Protein AF-A0A117MPD9-F1 (afdb_monomer_lite)

Structure (mmCIF, N/CA/C/O backbone):
data_AF-A0A117MPD9-F1
#
_entry.id   AF-A0A117MPD9-F1
#
loop_
_atom_site.group_PDB
_atom_site.id
_atom_site.type_symbol
_atom_site.label_atom_id
_atom_site.label_alt_id
_atom_site.label_comp_id
_atom_site.label_asym_id
_atom_site.label_entity_id
_atom_site.label_seq_id
_atom_site.pdbx_PDB_ins_code
_atom_site.Cartn_x
_atom_site.Cartn_y
_atom_site.Cartn_z
_atom_site.occupancy
_atom_site.B_iso_or_equiv
_atom_site.auth_seq_id
_atom_site.auth_comp_id
_atom_site.auth_asym_id
_atom_site.auth_atom_id
_atom_site.pdbx_PDB_model_num
ATOM 1 N N . PHE A 1 1 ? 19.779 5.080 -11.350 1.00 65.38 1 PHE A N 1
ATOM 2 C CA . PHE A 1 1 ? 18.858 4.698 -10.259 1.00 65.38 1 PHE A CA 1
ATOM 3 C C . PHE A 1 1 ? 18.503 3.228 -10.421 1.00 65.38 1 PHE A C 1
ATOM 5 O O . PHE A 1 1 ? 18.145 2.846 -11.524 1.00 65.38 1 PHE A O 1
ATOM 12 N N . CYS A 1 2 ? 18.637 2.403 -9.380 1.00 77.25 2 CYS A N 1
ATOM 13 C CA . CYS A 1 2 ? 18.185 1.008 -9.408 1.00 77.25 2 CYS A CA 1
ATOM 14 C C . CYS A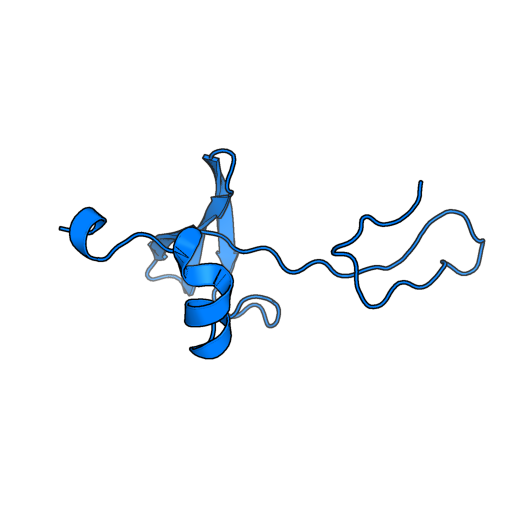 1 2 ? 16.944 0.841 -8.510 1.00 77.25 2 CYS A C 1
ATOM 16 O O . CYS A 1 2 ? 16.871 1.484 -7.455 1.00 77.25 2 CYS A O 1
ATOM 18 N N . PRO A 1 3 ? 15.954 0.020 -8.899 1.00 89.00 3 PRO A N 1
ATOM 19 C CA . PRO A 1 3 ? 14.817 -0.280 -8.037 1.00 89.00 3 PRO A CA 1
ATOM 20 C C . PRO A 1 3 ? 15.272 -0.888 -6.706 1.00 89.00 3 PRO A C 1
ATOM 22 O O . PRO A 1 3 ? 16.176 -1.719 -6.654 1.00 89.00 3 PRO A O 1
ATOM 25 N N . GLY A 1 4 ? 14.651 -0.455 -5.608 1.00 87.44 4 GLY A N 1
ATOM 26 C CA . GLY A 1 4 ? 15.024 -0.925 -4.274 1.00 87.44 4 GLY A CA 1
ATOM 27 C C . GLY A 1 4 ? 14.637 -2.393 -4.020 1.00 87.44 4 GLY A C 1
ATOM 28 O O . GLY A 1 4 ? 13.800 -2.935 -4.737 1.00 87.44 4 GLY A O 1
ATOM 29 N N . PRO A 1 5 ? 15.118 -3.023 -2.930 1.00 89.38 5 PRO A N 1
ATOM 30 C CA . PRO A 1 5 ? 14.955 -4.466 -2.664 1.00 89.38 5 PRO A CA 1
ATOM 31 C C . PRO A 1 5 ? 13.516 -5.009 -2.581 1.00 89.38 5 PRO A C 1
ATOM 33 O O . PRO A 1 5 ? 13.312 -6.214 -2.507 1.00 89.38 5 PRO A O 1
ATOM 36 N N . ARG A 1 6 ? 12.504 -4.134 -2.523 1.00 89.44 6 ARG A N 1
ATOM 37 C CA . ARG A 1 6 ? 11.078 -4.514 -2.496 1.00 89.44 6 ARG A CA 1
ATOM 38 C C . ARG A 1 6 ? 10.403 -4.428 -3.865 1.00 89.44 6 ARG A C 1
ATOM 40 O O . ARG A 1 6 ? 9.226 -4.768 -3.961 1.00 89.44 6 ARG A O 1
ATOM 47 N N . ALA A 1 7 ? 11.108 -3.914 -4.869 1.00 93.38 7 ALA A N 1
ATOM 48 C CA . ALA A 1 7 ? 10.626 -3.838 -6.232 1.00 93.38 7 ALA A CA 1
ATOM 49 C C . ALA A 1 7 ? 10.485 -5.247 -6.812 1.00 93.38 7 ALA A C 1
ATOM 51 O O . ALA A 1 7 ? 11.349 -6.104 -6.632 1.00 93.38 7 ALA A O 1
ATOM 52 N N . ARG A 1 8 ? 9.371 -5.480 -7.494 1.00 91.56 8 ARG A N 1
ATOM 53 C CA . ARG A 1 8 ? 9.069 -6.709 -8.230 1.00 91.56 8 ARG A CA 1
ATOM 54 C C . ARG A 1 8 ? 8.718 -6.353 -9.658 1.00 91.56 8 ARG A C 1
ATOM 56 O O . ARG A 1 8 ? 8.419 -5.192 -9.927 1.00 91.56 8 ARG A O 1
ATOM 63 N N . GLN A 1 9 ? 8.712 -7.361 -10.534 1.00 92.00 9 GLN A N 1
ATOM 64 C CA . GLN A 1 9 ? 8.379 -7.173 -11.949 1.00 92.00 9 GLN A CA 1
ATOM 65 C C . GLN A 1 9 ? 9.220 -6.039 -12.549 1.00 92.00 9 GLN A C 1
ATOM 67 O O . GLN A 1 9 ? 8.691 -5.071 -13.081 1.00 92.00 9 GLN A O 1
ATOM 72 N N . VAL A 1 10 ? 10.535 -6.119 -12.330 1.00 92.25 10 VAL A N 1
ATOM 73 C CA . VAL A 1 10 ? 11.475 -5.080 -12.739 1.00 92.25 10 VAL A CA 1
ATOM 74 C C . VAL A 1 10 ? 11.837 -5.301 -14.200 1.00 92.25 10 VAL A C 1
ATOM 76 O O . VAL A 1 10 ? 12.464 -6.309 -14.521 1.00 92.25 10 VAL A O 1
ATOM 79 N N . PHE A 1 11 ? 11.478 -4.351 -15.057 1.00 91.12 11 PHE A N 1
ATOM 80 C CA . PHE A 1 11 ? 11.806 -4.381 -16.481 1.00 91.12 11 PHE A CA 1
ATOM 81 C C . PHE A 1 11 ? 12.405 -3.039 -16.905 1.00 91.12 11 PHE A C 1
ATOM 83 O O . PHE A 1 11 ? 11.888 -2.001 -16.481 1.00 91.12 11 PHE A O 1
ATOM 90 N N . PRO A 1 12 ? 13.481 -3.030 -17.708 1.00 90.38 12 PRO A N 1
ATOM 91 C CA . PRO A 1 12 ? 13.962 -1.794 -18.307 1.00 90.38 12 PRO A CA 1
ATOM 92 C C . PRO A 1 12 ? 12.928 -1.270 -19.312 1.00 90.38 12 PRO A C 1
ATOM 94 O O . PRO A 1 12 ? 12.270 -2.054 -19.998 1.00 90.38 12 PRO A O 1
ATOM 97 N N . LEU A 1 13 ? 12.792 0.050 -19.409 1.00 86.69 13 LEU A N 1
ATOM 98 C CA . LEU A 1 13 ? 12.095 0.684 -20.531 1.00 86.69 13 LEU A CA 1
ATOM 99 C C . LEU A 1 13 ? 12.899 0.524 -21.828 1.00 86.69 13 LEU A C 1
ATOM 101 O O . LEU A 1 13 ? 14.114 0.338 -21.784 1.00 86.69 13 LEU A O 1
ATOM 105 N N . GLU A 1 14 ? 12.228 0.631 -22.979 1.00 85.00 14 GLU A N 1
ATOM 106 C CA . GLU A 1 14 ? 12.800 0.355 -24.312 1.00 85.00 14 GLU A CA 1
ATOM 107 C C . GLU A 1 14 ? 14.117 1.097 -24.597 1.00 85.00 14 GLU A C 1
ATOM 109 O O . GLU A 1 14 ? 15.008 0.545 -25.234 1.00 85.00 14 GLU A O 1
ATOM 114 N N . HIS A 1 15 ? 14.275 2.314 -24.069 1.00 86.12 15 HIS A N 1
ATOM 115 C CA . HIS A 1 15 ? 15.462 3.154 -24.266 1.00 86.12 15 HIS A CA 1
ATOM 116 C C . HIS A 1 15 ? 16.452 3.117 -23.082 1.00 86.12 15 HIS A C 1
ATOM 118 O O . HIS A 1 15 ? 17.452 3.827 -23.086 1.00 86.12 15 HIS A O 1
ATOM 124 N N . GLY A 1 16 ? 16.200 2.285 -22.063 1.00 78.81 16 GLY A N 1
ATOM 125 C CA . GLY A 1 16 ? 17.120 2.042 -20.943 1.00 78.81 16 GLY A CA 1
ATOM 126 C C . GLY A 1 16 ? 17.233 3.166 -19.905 1.00 78.81 16 GLY A C 1
ATOM 127 O O . GLY A 1 16 ? 18.073 3.080 -19.010 1.00 78.81 16 GLY A O 1
ATOM 128 N N . GLU A 1 17 ? 16.404 4.206 -19.998 1.00 84.19 17 GLU A N 1
ATOM 129 C CA . GLU A 1 17 ? 16.481 5.382 -19.118 1.00 84.19 17 GLU A CA 1
ATOM 130 C C . GLU A 1 17 ? 15.850 5.138 -17.738 1.00 84.19 17 GLU A C 1
ATOM 132 O O . GLU A 1 17 ? 16.360 5.616 -16.722 1.00 84.19 17 GLU A O 1
ATOM 137 N N . GLU A 1 18 ? 14.780 4.337 -17.675 1.00 86.06 18 GLU A N 1
ATOM 138 C CA . GLU A 1 18 ? 14.100 4.005 -16.421 1.00 86.06 18 GLU A CA 1
ATOM 139 C C . GLU A 1 18 ? 13.677 2.529 -16.346 1.00 86.06 18 GLU A C 1
ATOM 141 O O . GLU A 1 18 ? 13.938 1.717 -17.238 1.00 86.06 18 GLU A O 1
ATOM 146 N N . TYR A 1 19 ? 13.007 2.184 -15.245 1.00 89.06 19 TYR A N 1
ATOM 147 C CA . TYR A 1 19 ? 12.497 0.847 -14.978 1.00 89.06 19 TYR A CA 1
ATOM 148 C C . TYR A 1 19 ? 11.007 0.895 -14.659 1.00 89.06 19 TYR A C 1
ATOM 150 O O . TYR A 1 19 ? 10.577 1.674 -13.805 1.00 89.06 19 TYR A O 1
ATOM 158 N N . HIS A 1 20 ? 10.244 -0.027 -15.238 1.00 89.44 20 HIS A N 1
ATOM 159 C CA . HIS A 1 20 ? 8.945 -0.404 -14.696 1.00 89.44 20 HIS A CA 1
ATOM 160 C C . HIS A 1 20 ? 9.152 -1.350 -13.521 1.00 89.44 20 HIS A C 1
ATOM 162 O O . HIS A 1 20 ? 9.919 -2.306 -13.619 1.00 89.44 20 HIS A O 1
ATOM 168 N N . TYR A 1 21 ? 8.490 -1.075 -12.400 1.00 92.44 21 TYR A N 1
ATOM 169 C CA . TYR A 1 21 ? 8.487 -1.964 -11.246 1.00 92.44 21 TYR A CA 1
ATOM 170 C C . TYR A 1 21 ? 7.255 -1.742 -10.372 1.00 92.44 21 TYR A C 1
ATOM 172 O O . TYR A 1 21 ? 6.681 -0.654 -10.321 1.00 92.44 21 TYR A O 1
ATOM 180 N N . VAL A 1 22 ? 6.887 -2.778 -9.623 1.00 92.19 22 VAL A N 1
ATOM 181 C CA . VAL A 1 22 ? 5.779 -2.753 -8.665 1.00 92.19 22 VAL A CA 1
ATOM 182 C C . VAL A 1 22 ? 6.320 -2.886 -7.247 1.00 92.19 22 VAL A C 1
ATOM 184 O O . VAL A 1 22 ? 7.276 -3.619 -6.989 1.00 92.19 22 VAL A O 1
ATOM 187 N N . VAL A 1 23 ? 5.705 -2.175 -6.301 1.00 91.31 23 VAL A N 1
ATOM 188 C CA . VAL A 1 23 ? 6.025 -2.262 -4.872 1.00 91.31 23 VAL A CA 1
ATOM 189 C C . VAL A 1 23 ? 4.738 -2.395 -4.075 1.00 91.31 23 VAL A C 1
ATOM 191 O O . VAL A 1 23 ? 3.934 -1.464 -4.063 1.00 91.31 23 VAL A O 1
ATOM 194 N N . ASP A 1 24 ? 4.603 -3.474 -3.303 1.00 88.25 24 ASP A N 1
ATOM 195 C CA . ASP A 1 24 ? 3.509 -3.561 -2.335 1.00 88.25 24 ASP A CA 1
ATOM 196 C C . ASP A 1 24 ? 3.711 -2.535 -1.219 1.00 88.25 24 ASP A C 1
ATOM 198 O O . ASP A 1 24 ? 4.767 -2.460 -0.565 1.00 88.25 24 ASP A O 1
ATOM 202 N N . LYS A 1 25 ? 2.665 -1.745 -0.989 1.00 88.25 25 LYS A N 1
ATOM 203 C CA . LYS A 1 25 ? 2.586 -0.760 0.085 1.00 88.25 25 LYS A CA 1
ATOM 204 C C . LYS A 1 25 ? 1.476 -1.177 1.043 1.00 88.25 25 LYS A C 1
ATOM 206 O O . LYS A 1 25 ? 0.355 -1.430 0.630 1.00 88.25 25 LYS A O 1
ATOM 211 N N . PHE A 1 26 ? 1.805 -1.223 2.332 1.00 88.19 26 PHE A N 1
ATOM 212 C CA . PHE A 1 26 ? 0.834 -1.441 3.401 1.00 88.19 26 PHE A CA 1
ATOM 213 C C . PHE A 1 26 ? 0.470 -0.088 4.000 1.00 88.19 26 PHE A C 1
ATOM 215 O O . PHE A 1 26 ? 1.350 0.609 4.517 1.00 88.19 26 PHE A O 1
ATOM 222 N N . TRP A 1 27 ? -0.805 0.280 3.912 1.00 91.44 27 TRP A N 1
ATOM 223 C CA . TRP A 1 27 ? -1.353 1.516 4.464 1.00 91.44 27 TRP A CA 1
ATOM 224 C C . TRP A 1 27 ? -2.431 1.199 5.498 1.00 91.44 27 TRP A C 1
ATOM 226 O O . TRP A 1 27 ? -3.130 0.192 5.386 1.00 91.44 27 TRP A O 1
ATOM 236 N N . LYS A 1 28 ? -2.543 2.045 6.525 1.00 91.19 28 LYS A N 1
ATOM 237 C CA . LYS A 1 28 ? -3.569 1.899 7.562 1.00 91.19 28 LYS A CA 1
ATOM 238 C C . LYS A 1 28 ? -4.813 2.657 7.117 1.00 91.19 28 LYS A C 1
ATOM 240 O O . LYS A 1 28 ? -4.716 3.845 6.832 1.00 91.19 28 LYS A O 1
ATOM 245 N N . ILE A 1 29 ? -5.959 1.987 7.089 1.00 92.75 29 ILE A N 1
ATOM 246 C CA . ILE A 1 29 ? -7.249 2.642 6.858 1.00 92.75 29 ILE A CA 1
ATOM 247 C C . ILE A 1 29 ? -7.585 3.488 8.088 1.00 92.75 29 ILE A C 1
ATOM 249 O O . ILE A 1 29 ? -7.524 2.996 9.216 1.00 92.75 29 ILE A O 1
ATOM 253 N N . THR A 1 30 ? -7.910 4.758 7.870 1.00 94.19 30 THR A N 1
ATOM 254 C CA . THR A 1 30 ? -8.361 5.684 8.917 1.00 94.19 30 THR A CA 1
ATOM 255 C C . THR A 1 30 ? -9.859 5.942 8.847 1.00 94.19 30 THR A C 1
ATOM 257 O O . THR A 1 30 ? -10.460 6.219 9.880 1.00 94.19 30 THR A O 1
ATOM 260 N N . LYS A 1 31 ? -10.467 5.832 7.6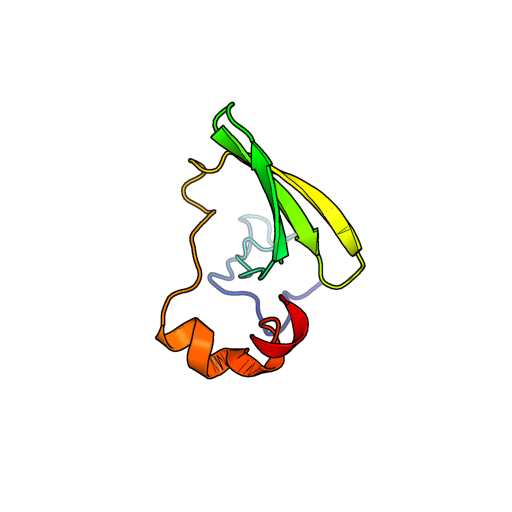59 1.00 95.81 31 LYS A N 1
ATOM 261 C CA . LYS A 1 31 ? -11.908 6.008 7.464 1.00 95.81 31 LYS A CA 1
ATOM 262 C C . LYS A 1 31 ? -12.386 5.250 6.227 1.00 95.81 31 LYS A C 1
ATOM 264 O O . LYS A 1 31 ? -11.669 5.182 5.232 1.00 95.81 31 LYS A O 1
ATOM 269 N N . VAL A 1 32 ? -13.598 4.709 6.297 1.00 95.75 32 VAL A N 1
ATOM 270 C CA . VAL A 1 32 ? -14.339 4.180 5.145 1.00 95.75 32 VAL A CA 1
ATOM 271 C C . VAL A 1 32 ? -15.519 5.114 4.911 1.00 95.75 32 VAL A C 1
ATOM 273 O O . VAL A 1 32 ? -16.288 5.364 5.840 1.00 95.75 32 VAL A O 1
ATOM 276 N N . ASN A 1 33 ? -15.625 5.670 3.710 1.00 96.81 33 ASN A N 1
ATOM 277 C CA . ASN A 1 33 ? -16.680 6.609 3.352 1.00 96.81 33 ASN A CA 1
ATOM 278 C C . ASN A 1 33 ? -17.857 5.873 2.692 1.00 96.81 33 ASN A C 1
ATOM 280 O O . ASN A 1 33 ? -17.716 4.764 2.179 1.00 96.81 33 ASN A O 1
ATOM 284 N N . SER A 1 34 ? -19.037 6.494 2.705 1.00 96.38 34 SER A N 1
ATOM 285 C CA . SER A 1 34 ? -20.250 5.935 2.092 1.00 96.38 34 SER A CA 1
ATOM 286 C C . SER A 1 34 ? -20.264 6.023 0.562 1.00 96.38 34 SER A C 1
ATOM 288 O O . SER A 1 34 ? -21.104 5.389 -0.065 1.00 96.38 34 SER A O 1
ATOM 290 N N . ASP A 1 35 ? -19.359 6.800 -0.036 1.00 96.31 35 ASP A N 1
ATOM 291 C CA . ASP A 1 35 ? -19.229 7.002 -1.486 1.00 96.31 35 ASP A CA 1
ATOM 292 C C . ASP A 1 35 ? -18.354 5.944 -2.181 1.00 96.31 35 ASP A C 1
ATOM 294 O O . ASP A 1 35 ? -18.142 6.020 -3.385 1.00 96.31 35 ASP A O 1
ATOM 298 N N . GLY A 1 36 ? -17.861 4.948 -1.438 1.00 95.31 36 GLY A N 1
ATOM 299 C CA . GLY A 1 36 ? -16.984 3.903 -1.969 1.00 95.31 36 GLY A CA 1
ATOM 300 C C . GLY A 1 36 ? -15.493 4.227 -1.869 1.00 95.31 36 GLY A C 1
ATOM 301 O O . GLY A 1 36 ? -14.669 3.405 -2.274 1.00 95.31 36 GLY A O 1
ATOM 302 N N . THR A 1 37 ? -15.125 5.362 -1.271 1.00 97.75 37 THR A N 1
ATOM 303 C CA . THR A 1 37 ? -13.723 5.715 -1.030 1.00 97.75 37 THR A CA 1
ATOM 304 C C . THR A 1 37 ? -13.238 5.309 0.366 1.00 97.75 37 THR A C 1
ATOM 306 O O . THR A 1 37 ? -14.006 5.140 1.321 1.00 97.75 37 THR A O 1
ATOM 309 N N . ILE A 1 38 ? -11.921 5.164 0.505 1.00 97.19 38 ILE A N 1
ATOM 310 C CA . ILE A 1 38 ? -11.240 4.940 1.781 1.00 97.19 38 ILE A CA 1
ATOM 311 C C . ILE A 1 38 ? -10.156 5.988 2.006 1.00 97.19 38 ILE A C 1
ATOM 313 O O . ILE A 1 38 ? -9.359 6.298 1.119 1.00 97.19 38 ILE A O 1
ATOM 317 N N . GLU A 1 39 ? -10.089 6.502 3.230 1.00 97.56 39 GLU A N 1
ATOM 318 C CA . GLU A 1 39 ? -8.954 7.295 3.684 1.00 97.56 39 GLU A CA 1
ATOM 319 C C . GLU A 1 39 ? -7.913 6.374 4.306 1.00 97.56 39 GLU A C 1
ATOM 321 O O . GLU A 1 39 ? -8.215 5.540 5.170 1.00 9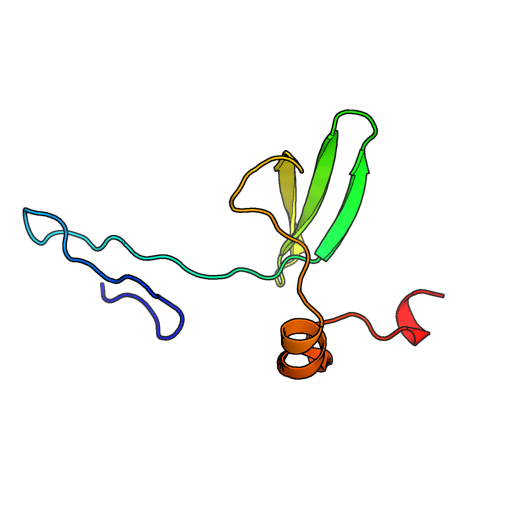7.56 39 GLU A O 1
ATOM 326 N N . VAL A 1 40 ? -6.667 6.545 3.884 1.00 95.25 40 VAL A N 1
ATOM 327 C CA . VAL A 1 40 ? -5.540 5.744 4.345 1.00 95.25 40 VAL A CA 1
ATOM 328 C C . VAL A 1 40 ? -4.376 6.630 4.756 1.00 95.25 40 VAL A C 1
ATOM 330 O O . VAL A 1 40 ? -4.173 7.718 4.217 1.00 95.25 40 VAL A O 1
ATOM 333 N N . THR A 1 41 ? -3.570 6.146 5.696 1.00 94.50 41 THR A N 1
ATOM 334 C CA . THR A 1 41 ? -2.335 6.802 6.122 1.00 94.50 41 THR A CA 1
ATOM 335 C C . THR A 1 41 ? -1.120 5.916 5.872 1.00 94.50 41 THR A C 1
ATOM 337 O O . THR A 1 41 ? -1.136 4.699 6.100 1.00 94.50 41 THR A O 1
ATOM 340 N N . THR A 1 42 ? -0.048 6.526 5.369 1.00 91.56 42 THR A N 1
ATOM 341 C CA . THR A 1 42 ? 1.243 5.863 5.195 1.00 91.56 42 THR A CA 1
ATOM 342 C C . THR A 1 42 ? 1.964 5.723 6.536 1.00 91.56 42 THR A C 1
ATOM 344 O O . THR A 1 42 ? 1.634 6.374 7.524 1.00 91.56 42 THR A O 1
ATOM 347 N N . ARG A 1 43 ? 3.043 4.932 6.562 1.00 85.69 43 ARG A N 1
ATOM 348 C CA . ARG A 1 43 ? 3.932 4.827 7.732 1.00 85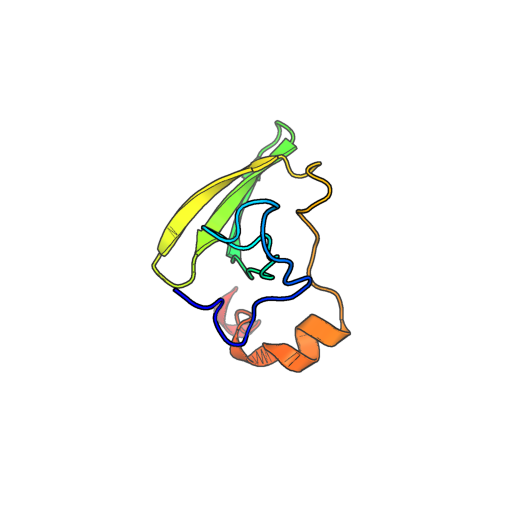.69 43 ARG A CA 1
ATOM 349 C C . ARG A 1 43 ? 4.474 6.183 8.214 1.00 85.69 43 ARG A C 1
ATOM 351 O O . ARG A 1 43 ? 4.779 6.318 9.389 1.00 85.69 43 ARG A O 1
ATOM 358 N N . THR A 1 44 ? 4.629 7.165 7.324 1.00 90.31 44 THR A N 1
ATOM 359 C CA . THR A 1 44 ? 5.129 8.508 7.670 1.00 90.31 44 THR A CA 1
ATOM 360 C C . THR A 1 44 ? 4.005 9.490 8.008 1.00 90.31 44 THR A C 1
ATOM 362 O O . THR A 1 44 ? 4.265 10.680 8.128 1.00 90.31 44 THR A O 1
ATOM 365 N N . GLY A 1 45 ? 2.756 9.023 8.112 1.00 91.44 45 GLY A N 1
ATOM 366 C CA . GLY A 1 45 ? 1.598 9.854 8.444 1.00 91.44 45 GLY A CA 1
ATOM 367 C C . GLY A 1 45 ? 0.974 10.599 7.260 1.00 91.44 45 GLY A C 1
ATOM 368 O O . GLY A 1 45 ? 0.041 11.375 7.460 1.00 91.44 45 GLY A O 1
ATOM 369 N N . LYS A 1 46 ? 1.450 10.382 6.025 1.00 95.94 46 LYS A N 1
ATOM 370 C CA . LYS A 1 46 ? 0.849 11.012 4.840 1.00 95.94 46 LYS A CA 1
ATOM 371 C C . LYS A 1 46 ? -0.525 10.396 4.582 1.00 95.94 46 LYS A C 1
ATOM 373 O O . LYS A 1 46 ? -0.634 9.176 4.493 1.00 95.94 46 LYS A O 1
ATOM 378 N N . LYS A 1 47 ? -1.545 11.237 4.426 1.00 97.00 47 LYS A N 1
ATOM 379 C CA . LYS A 1 47 ? -2.918 10.812 4.136 1.00 97.00 47 LYS A CA 1
ATOM 380 C C . LYS A 1 47 ? -3.175 10.740 2.633 1.00 97.00 47 LYS A C 1
ATOM 382 O O . LYS A 1 47 ? -2.654 11.559 1.877 1.00 97.00 47 LYS A O 1
ATOM 387 N N . HIS A 1 48 ? -3.979 9.767 2.226 1.00 96.12 48 HIS A N 1
ATOM 388 C CA . HIS A 1 48 ? -4.438 9.567 0.856 1.00 96.12 48 HIS A CA 1
ATOM 389 C C . HIS A 1 48 ? -5.913 9.159 0.857 1.00 96.12 48 HIS A C 1
ATOM 391 O O . HIS A 1 48 ? -6.365 8.495 1.788 1.00 96.12 48 HIS A O 1
ATOM 397 N N . LEU A 1 49 ? -6.630 9.539 -0.198 1.00 97.31 49 LEU A N 1
ATOM 398 C CA . LEU A 1 49 ? -7.978 9.073 -0.509 1.00 97.31 49 LEU A CA 1
ATOM 399 C C . LEU A 1 49 ? -7.876 8.127 -1.707 1.00 97.31 49 LEU A C 1
ATOM 401 O O . LEU A 1 49 ? -7.202 8.471 -2.679 1.00 97.31 49 LEU A O 1
ATOM 405 N N . LEU A 1 50 ? -8.488 6.948 -1.621 1.00 96.19 50 LEU A N 1
ATOM 406 C CA . LEU A 1 50 ? -8.476 5.939 -2.684 1.00 96.19 50 LEU A CA 1
ATOM 407 C C . LEU A 1 50 ? -9.883 5.423 -2.952 1.00 96.19 50 LEU A C 1
ATOM 409 O O . LEU A 1 50 ? -10.683 5.311 -2.025 1.00 96.19 50 LEU A O 1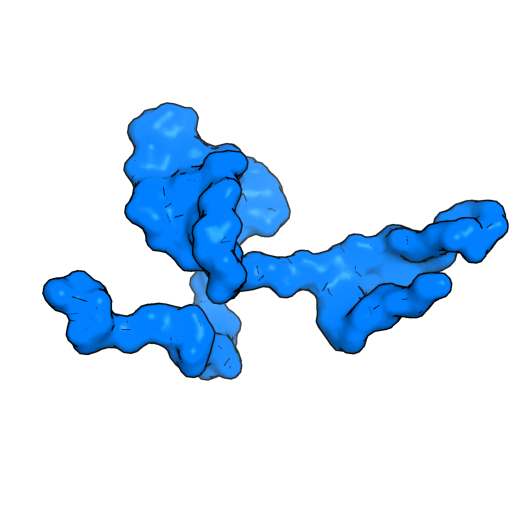
ATOM 413 N N . GLU A 1 51 ? -10.124 5.001 -4.186 1.00 96.81 51 GLU A N 1
ATOM 414 C CA . GLU A 1 51 ? -11.276 4.172 -4.531 1.00 96.81 51 GLU A CA 1
ATOM 415 C C . GLU A 1 51 ? -11.112 2.775 -3.924 1.00 96.81 51 GLU A C 1
ATOM 417 O O . GLU A 1 51 ? -10.090 2.113 -4.128 1.00 96.81 51 GLU A O 1
ATOM 422 N N . ALA A 1 52 ? -12.115 2.293 -3.186 1.00 94.38 52 ALA A N 1
ATOM 423 C CA . ALA A 1 52 ? -12.077 0.939 -2.626 1.00 94.38 52 ALA A CA 1
ATOM 424 C C . ALA A 1 52 ? -12.189 -0.152 -3.706 1.00 94.38 52 ALA A C 1
ATOM 426 O O . ALA A 1 52 ? -11.875 -1.311 -3.438 1.00 94.38 52 ALA A O 1
ATOM 427 N N . SER A 1 53 ? -12.658 0.218 -4.900 1.00 95.12 53 SER A N 1
ATOM 428 C CA . SER A 1 53 ? -12.828 -0.650 -6.066 1.00 95.12 53 SER A CA 1
ATOM 429 C C . SER A 1 53 ? -11.585 -0.734 -6.962 1.00 95.12 53 SER A C 1
ATOM 431 O O . SER A 1 53 ? -11.601 -1.497 -7.928 1.00 95.12 53 SER A O 1
ATOM 433 N N . ASP A 1 54 ? -10.513 0.013 -6.665 1.00 94.62 54 ASP A N 1
ATOM 434 C CA . ASP A 1 54 ? -9.262 -0.064 -7.425 1.00 94.62 54 ASP A CA 1
ATOM 435 C C . ASP A 1 54 ? -8.695 -1.498 -7.354 1.00 94.62 54 ASP A C 1
ATOM 437 O O . ASP A 1 54 ? -8.474 -2.015 -6.256 1.00 94.62 54 ASP A O 1
ATOM 441 N N . PRO A 1 55 ? -8.416 -2.160 -8.493 1.00 93.19 55 PRO A N 1
ATOM 442 C CA . PRO A 1 55 ? -7.915 -3.537 -8.510 1.00 93.19 55 PRO A CA 1
ATOM 443 C C . PRO A 1 55 ? -6.550 -3.713 -7.824 1.00 93.19 55 PRO A C 1
ATOM 445 O O . PRO A 1 55 ? -6.189 -4.827 -7.439 1.00 93.19 55 PRO A O 1
ATOM 448 N N . ASN A 1 56 ? -5.784 -2.634 -7.645 1.00 92.19 56 ASN A N 1
ATOM 449 C CA . ASN A 1 56 ? -4.513 -2.640 -6.918 1.00 92.19 56 ASN A CA 1
ATOM 450 C C . ASN A 1 56 ? -4.695 -2.451 -5.404 1.00 92.19 56 ASN A C 1
ATOM 452 O O . ASN A 1 56 ? -3.732 -2.586 -4.640 1.00 92.19 56 ASN A O 1
ATOM 456 N N . VAL A 1 57 ? -5.913 -2.145 -4.953 1.00 93.00 57 VAL A N 1
ATOM 457 C CA . VAL A 1 57 ? -6.269 -2.000 -3.544 1.00 93.00 57 VAL A CA 1
ATOM 458 C C . VAL A 1 57 ? -6.946 -3.281 -3.077 1.00 93.00 57 VAL A C 1
ATOM 460 O O . VAL A 1 57 ? -8.038 -3.645 -3.498 1.00 93.00 57 VAL A O 1
ATOM 463 N N . ARG A 1 58 ? -6.301 -3.979 -2.141 1.00 91.88 58 ARG A N 1
ATOM 464 C CA . ARG A 1 58 ? -6.870 -5.174 -1.515 1.00 91.88 58 ARG A CA 1
ATOM 465 C C . ARG A 1 58 ? -6.622 -5.197 -0.021 1.00 91.88 58 ARG A C 1
ATOM 467 O O . ARG A 1 58 ? -5.628 -4.663 0.475 1.00 91.88 58 ARG A O 1
ATOM 474 N N . LYS A 1 59 ? -7.503 -5.889 0.700 1.00 90.25 59 LYS A N 1
ATOM 475 C CA . LYS A 1 59 ? -7.249 -6.240 2.098 1.00 90.25 59 LYS A CA 1
ATOM 476 C C . LYS A 1 59 ? -6.030 -7.160 2.177 1.00 90.25 59 LYS A C 1
ATOM 478 O O . LYS A 1 59 ? -5.808 -7.998 1.299 1.00 90.25 59 LYS A O 1
ATOM 483 N N . ALA A 1 60 ? -5.251 -6.998 3.242 1.00 89.12 60 ALA A N 1
ATOM 484 C CA . ALA A 1 60 ? -4.189 -7.940 3.551 1.00 89.12 60 ALA A CA 1
ATOM 485 C C . ALA A 1 60 ? -4.800 -9.306 3.891 1.00 89.12 60 ALA A C 1
ATOM 487 O O . ALA A 1 60 ? -5.775 -9.378 4.641 1.00 89.12 60 ALA A O 1
ATOM 488 N N . ASP A 1 61 ? -4.233 -10.371 3.334 1.00 89.12 61 ASP A N 1
ATOM 489 C CA . ASP A 1 61 ? -4.667 -11.742 3.614 1.00 89.12 61 ASP A CA 1
ATOM 490 C C . ASP A 1 61 ? -4.123 -12.257 4.963 1.00 89.12 61 ASP A C 1
ATOM 492 O O . ASP A 1 61 ? -3.315 -11.603 5.626 1.00 89.12 61 ASP A O 1
ATOM 496 N N . ILE A 1 62 ? -4.577 -13.441 5.389 1.00 88.88 62 ILE A N 1
ATOM 497 C CA . ILE A 1 62 ? -4.216 -14.039 6.688 1.00 88.88 62 ILE A CA 1
ATOM 498 C C . ILE A 1 62 ? -2.702 -14.288 6.789 1.00 88.88 62 ILE A C 1
ATOM 500 O O . ILE A 1 62 ? -2.099 -14.035 7.834 1.00 88.88 62 ILE A O 1
ATOM 504 N N . PHE A 1 63 ? -2.064 -14.736 5.704 1.00 89.69 63 PHE A N 1
ATOM 505 C CA . PHE A 1 63 ? -0.623 -14.995 5.687 1.00 89.69 63 PHE A CA 1
ATOM 506 C C . PHE A 1 63 ? 0.180 -13.698 5.783 1.00 89.69 63 PHE A C 1
ATOM 508 O O . PHE A 1 63 ? 1.150 -13.630 6.537 1.00 89.69 63 PHE A O 1
ATOM 515 N N . GLN A 1 64 ? -0.245 -12.647 5.085 1.00 89.56 64 GLN A N 1
ATOM 516 C CA . GLN A 1 64 ? 0.324 -11.308 5.207 1.00 89.56 64 GLN A CA 1
ATOM 517 C C . GLN A 1 64 ? 0.112 -10.732 6.606 1.00 89.56 64 GLN A C 1
ATOM 519 O O . GLN A 1 64 ? 1.015 -10.084 7.139 1.00 89.56 64 GLN A O 1
ATOM 524 N N . HIS A 1 65 ? -1.038 -10.998 7.225 1.00 85.75 65 HIS A N 1
ATOM 525 C CA . HIS A 1 65 ? -1.316 -10.598 8.601 1.00 85.75 65 HIS A CA 1
ATOM 526 C C . HIS A 1 65 ? -0.356 -11.266 9.593 1.00 85.75 65 HIS A C 1
ATOM 528 O O . HIS A 1 65 ? 0.168 -10.605 10.489 1.00 85.75 65 HIS A O 1
ATOM 534 N N . LEU A 1 66 ? -0.050 -12.553 9.392 1.00 86.88 66 LEU A N 1
ATOM 535 C CA . LEU A 1 66 ? 0.917 -13.287 10.207 1.00 86.88 66 LEU A CA 1
ATOM 536 C C . LEU A 1 66 ? 2.361 -12.825 9.947 1.00 86.88 66 LEU A C 1
ATOM 538 O O . LEU A 1 66 ? 3.077 -12.471 10.886 1.00 86.88 66 LEU A O 1
ATOM 542 N N . MET A 1 67 ? 2.782 -12.777 8.680 1.00 88.88 67 MET A N 1
ATOM 543 C CA . MET A 1 67 ? 4.143 -12.404 8.273 1.00 88.88 67 MET A CA 1
ATOM 544 C C . MET A 1 67 ? 4.491 -10.967 8.677 1.00 88.88 67 MET A C 1
ATOM 546 O O . MET A 1 67 ? 5.613 -10.686 9.102 1.00 88.88 67 MET A O 1
ATOM 550 N N . TYR A 1 68 ? 3.530 -10.048 8.572 1.00 85.56 68 TYR A N 1
ATOM 551 C CA . TYR A 1 68 ? 3.718 -8.638 8.898 1.00 85.56 68 TYR A CA 1
ATOM 552 C C . TYR A 1 68 ? 3.033 -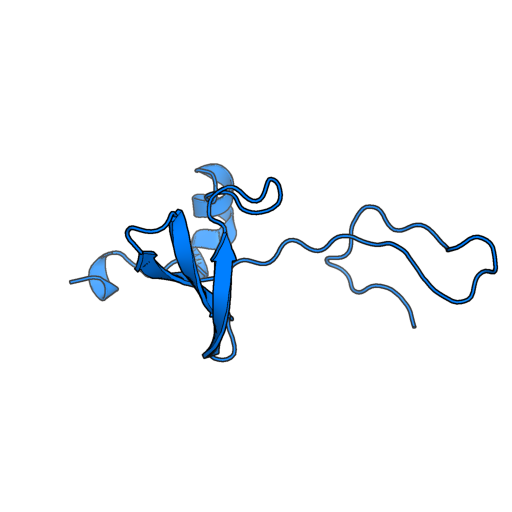8.231 10.200 1.00 85.56 68 TYR A C 1
ATOM 554 O O . TYR A 1 68 ? 2.763 -7.046 10.377 1.00 85.56 68 TYR A O 1
ATOM 562 N N . ARG A 1 69 ? 2.803 -9.161 11.136 1.00 84.62 69 ARG A N 1
ATOM 563 C CA . ARG A 1 69 ? 2.078 -8.909 12.397 1.00 84.62 69 ARG A CA 1
ATOM 564 C C . ARG A 1 69 ? 2.545 -7.656 13.142 1.00 84.62 69 ARG A C 1
ATOM 566 O O . ARG A 1 69 ? 1.722 -6.899 13.629 1.00 84.62 69 ARG A O 1
ATOM 573 N N . LYS A 1 70 ? 3.856 -7.384 13.163 1.00 84.50 70 LYS A N 1
ATOM 574 C CA . LYS A 1 70 ? 4.445 -6.183 13.799 1.00 84.50 70 LYS A CA 1
ATOM 575 C C . LYS A 1 70 ? 4.038 -4.849 13.149 1.00 84.50 70 LYS A C 1
ATOM 577 O O . LYS A 1 70 ? 4.318 -3.798 13.710 1.00 84.50 70 LYS A O 1
ATOM 582 N N . ARG A 1 71 ? 3.473 -4.874 11.939 1.00 80.75 71 ARG A N 1
ATOM 583 C CA . ARG A 1 71 ? 3.009 -3.694 11.189 1.00 80.75 71 ARG A CA 1
ATOM 584 C C . ARG A 1 71 ? 1.511 -3.449 11.347 1.00 80.75 71 ARG A C 1
ATOM 586 O O . ARG A 1 71 ? 1.049 -2.375 10.972 1.00 80.75 71 ARG A O 1
ATOM 593 N N . PHE A 1 72 ? 0.768 -4.437 11.837 1.00 79.50 72 PHE A N 1
ATOM 594 C CA . PHE A 1 72 ? -0.650 -4.284 12.126 1.00 79.50 72 PHE A CA 1
ATOM 595 C C . PHE A 1 72 ? -0.823 -3.737 13.546 1.00 79.50 72 PHE A C 1
ATOM 597 O O . PHE A 1 72 ? -0.046 -4.113 14.427 1.00 79.50 72 PHE A O 1
ATOM 604 N N . PRO A 1 73 ? -1.807 -2.848 13.770 1.00 73.44 73 PRO A N 1
ATOM 605 C CA . PRO A 1 73 ? -2.143 -2.405 15.117 1.00 73.44 73 PRO A CA 1
ATOM 606 C C . PRO A 1 73 ? -2.515 -3.618 15.969 1.00 73.44 73 PRO A C 1
ATOM 608 O O . PRO A 1 73 ? -3.216 -4.522 15.498 1.00 73.44 73 PRO A O 1
ATOM 611 N N . GLN A 1 74 ? -2.021 -3.663 17.204 1.00 76.00 74 GLN A N 1
ATOM 612 C CA . GLN A 1 74 ? -2.411 -4.737 18.114 1.00 76.00 74 GLN A CA 1
ATOM 613 C C . GLN A 1 74 ? -3.863 -4.516 18.543 1.00 76.00 74 GLN A C 1
ATOM 615 O O . GLN A 1 74 ? -4.293 -3.379 18.699 1.00 76.00 74 GLN A O 1
ATOM 620 N N . LEU A 1 75 ? -4.631 -5.589 18.749 1.00 68.12 75 LEU A N 1
ATOM 621 C CA . LEU A 1 75 ? -6.038 -5.481 19.167 1.00 68.12 75 LEU A CA 1
ATOM 622 C C . LEU A 1 75 ? -6.211 -4.657 20.456 1.00 68.12 75 LEU A C 1
ATOM 624 O O . LEU A 1 75 ? -7.224 -3.988 20.614 1.00 68.12 75 LEU A O 1
ATOM 628 N N . SER A 1 76 ? -5.198 -4.640 21.326 1.00 67.38 76 SER A N 1
ATOM 629 C CA . SER A 1 76 ? -5.149 -3.813 22.537 1.00 67.38 76 SER A CA 1
ATOM 630 C C . SER A 1 76 ? -5.046 -2.303 22.277 1.00 67.38 76 SER A C 1
ATOM 632 O O . SER A 1 76 ? -5.296 -1.522 23.182 1.00 67.38 76 SER A O 1
ATOM 634 N N . GLU A 1 77 ? -4.656 -1.879 21.072 1.00 60.03 77 GLU A N 1
ATOM 635 C CA . GLU A 1 77 ? -4.524 -0.468 20.667 1.00 60.03 77 GLU A CA 1
ATOM 636 C C . GLU A 1 77 ? -5.774 0.063 19.942 1.00 60.03 77 GLU A C 1
ATOM 638 O O . GLU A 1 77 ? -5.806 1.225 19.542 1.00 60.03 77 GLU A O 1
ATOM 643 N N . ILE A 1 78 ? -6.767 -0.800 19.693 1.00 59.25 78 ILE A N 1
ATOM 644 C CA . ILE A 1 78 ? -7.998 -0.477 18.947 1.00 59.25 78 ILE A CA 1
ATOM 645 C C . ILE A 1 78 ? -9.200 -0.307 19.907 1.00 59.25 78 ILE A C 1
ATOM 647 O O . ILE A 1 78 ? -10.305 -0.027 19.449 1.00 59.25 78 ILE A O 1
ATOM 651 N N . GLN A 1 79 ? -8.991 -0.456 21.222 1.00 41.34 79 GLN A N 1
ATOM 652 C CA . GLN A 1 79 ? -9.998 -0.180 22.256 1.00 41.34 79 GLN A CA 1
ATOM 653 C C . GLN A 1 79 ? -10.106 1.308 22.584 1.00 41.34 79 GLN A C 1
ATOM 655 O O . GLN A 1 79 ? -9.049 1.971 22.678 1.00 41.34 79 GLN A O 1
#

Radius of gyration: 15.86 Å; chains: 1; bounding box: 39×26×47 Å

pLDDT: mean 88.03, std 9.79, range [41.34, 97.75]

Secondary structure (DSSP, 8-state):
----TT-EEEEE-TTSS-EEEE-----EEEEE-TTSEEEEE-TT--EEEEETT-TT--PPPHHHHHHTGGGSPPGGG--

Foldseek 3Di:
DDDDPQWDPWDADPVRPDTDTDHDADWAFPDDDPVQWTWTAHPVGDIDIDRCPPPSDDDDDPVSCVVVVVVDDDPVRVD

Sequence (79 aa):
FCPGPRARQVFPLEHGEEYHYVVDKFWKITKVNSDGTIEVTTRTGKKHLLEASDPNVRKADIFQHLMYRKRFPQLSEIQ

Organism: Chlorobium limicola (NCBI:txid1092)